Protein AF-A0A7D5S966-F1 (afdb_monomer_lite)

Foldseek 3Di:
DWDKDKDKDKAADPVCNQWIKIKMKIWIWDDPDPPDIDIDIDIDIDTSDDPDPDPDDDDD

Structure (mmCIF, N/CA/C/O backbone):
data_AF-A0A7D5S966-F1
#
_entry.id   AF-A0A7D5S966-F1
#
loop_
_atom_site.group_PDB
_atom_site.id
_atom_site.type_symbol
_atom_site.label_atom_id
_atom_site.label_alt_id
_atom_site.label_comp_id
_atom_site.label_asym_id
_atom_site.label_entity_id
_atom_site.label_seq_id
_atom_site.pdbx_PDB_ins_code
_atom_site.Cartn_x
_atom_site.Cartn_y
_atom_site.Cartn_z
_atom_site.occupancy
_atom_site.B_iso_or_equiv
_atom_site.auth_seq_id
_atom_site.auth_comp_id
_atom_site.auth_asym_id
_atom_site.auth_atom_id
_atom_site.pdbx_PDB_model_num
ATOM 1 N N . MET A 1 1 ? -11.743 -1.307 19.234 1.00 84.44 1 MET A N 1
ATOM 2 C CA . MET A 1 1 ? -11.808 -2.108 17.985 1.00 84.44 1 MET A CA 1
ATOM 3 C C . MET A 1 1 ? -10.555 -1.819 17.182 1.00 84.44 1 MET A C 1
ATOM 5 O O . MET A 1 1 ? -10.241 -0.648 17.015 1.00 84.44 1 MET A O 1
ATOM 9 N N . LEU A 1 2 ? -9.844 -2.860 16.753 1.00 91.50 2 LEU A N 1
ATOM 10 C CA . LEU A 1 2 ? -8.655 -2.765 15.905 1.00 91.50 2 LEU A CA 1
ATOM 11 C C . LEU A 1 2 ? -9.044 -3.181 14.481 1.00 91.50 2 LEU A C 1
ATOM 13 O O . LEU A 1 2 ? -9.624 -4.251 14.306 1.00 91.50 2 LEU A O 1
ATOM 17 N N . ARG A 1 3 ? -8.724 -2.354 13.484 1.00 94.94 3 ARG A N 1
ATOM 18 C CA . ARG A 1 3 ? -8.847 -2.682 12.059 1.00 94.94 3 ARG A CA 1
ATOM 19 C C . ARG A 1 3 ? -7.517 -2.400 11.377 1.00 94.94 3 ARG A C 1
ATOM 21 O O . ARG A 1 3 ? -6.951 -1.324 11.540 1.00 94.94 3 ARG A O 1
ATOM 28 N N . PHE A 1 4 ? -7.062 -3.364 10.591 1.00 94.00 4 PHE A N 1
ATOM 29 C CA . PHE A 1 4 ? -5.944 -3.204 9.678 1.00 94.00 4 PHE A CA 1
ATOM 30 C C . PHE A 1 4 ? -6.437 -3.501 8.265 1.00 94.00 4 PHE A C 1
ATOM 32 O O . PHE A 1 4 ? -7.102 -4.515 8.045 1.00 94.00 4 PHE A O 1
ATOM 39 N N . ALA A 1 5 ? -6.152 -2.608 7.326 1.00 94.12 5 ALA A N 1
ATOM 40 C CA . ALA A 1 5 ? -6.494 -2.785 5.925 1.00 94.12 5 ALA A CA 1
ATOM 41 C C . ALA A 1 5 ? -5.322 -2.356 5.046 1.00 94.12 5 ALA A C 1
ATOM 43 O O . ALA A 1 5 ? -4.567 -1.447 5.384 1.00 94.12 5 ALA A O 1
ATOM 44 N N . GLY A 1 6 ? -5.172 -3.028 3.912 1.00 94.75 6 GLY A N 1
ATOM 45 C CA . GLY A 1 6 ? -4.123 -2.734 2.953 1.00 94.75 6 GLY A CA 1
ATOM 46 C C . GLY A 1 6 ? -4.630 -2.897 1.531 1.00 94.75 6 GLY A C 1
ATOM 47 O O . GLY A 1 6 ? -5.475 -3.745 1.252 1.00 94.75 6 GLY A O 1
ATOM 48 N N . THR A 1 7 ? -4.117 -2.079 0.625 1.00 95.38 7 THR A N 1
ATOM 49 C CA . THR A 1 7 ? -4.340 -2.225 -0.813 1.00 95.38 7 THR A CA 1
ATOM 50 C C . THR A 1 7 ? -3.012 -2.041 -1.515 1.00 95.38 7 THR A C 1
ATOM 52 O O . THR A 1 7 ? -2.287 -1.098 -1.215 1.00 95.38 7 THR A O 1
ATOM 55 N N . VAL A 1 8 ? -2.693 -2.949 -2.431 1.00 94.81 8 VAL A N 1
ATOM 56 C CA . VAL A 1 8 ? -1.498 -2.880 -3.272 1.00 94.81 8 VAL A CA 1
ATOM 57 C C . VAL A 1 8 ? -1.955 -2.909 -4.718 1.00 94.81 8 VAL A C 1
ATOM 59 O O . VAL A 1 8 ? -2.816 -3.710 -5.081 1.00 94.81 8 VAL A O 1
ATOM 62 N N . TYR A 1 9 ? -1.390 -2.027 -5.529 1.00 92.12 9 TYR A N 1
ATOM 63 C CA . TYR A 1 9 ? -1.697 -1.909 -6.939 1.00 92.12 9 TYR A CA 1
ATOM 64 C C . TYR A 1 9 ? -0.422 -2.008 -7.767 1.00 92.12 9 TYR A C 1
ATOM 66 O O . TYR A 1 9 ? 0.553 -1.296 -7.519 1.00 92.12 9 TYR A O 1
ATOM 74 N N . TYR A 1 10 ? -0.456 -2.907 -8.747 1.00 89.75 10 TYR A N 1
ATOM 75 C CA . TYR A 1 10 ? 0.613 -3.131 -9.708 1.00 89.75 10 TYR A CA 1
ATOM 76 C C . TYR A 1 10 ? 0.178 -2.618 -11.079 1.00 89.75 10 TYR A C 1
ATOM 78 O O . TYR A 1 10 ? -0.861 -3.025 -11.598 1.00 89.75 10 TYR A O 1
ATOM 86 N N . GLN A 1 11 ? 0.973 -1.719 -11.651 1.00 86.94 11 GLN A N 1
ATOM 87 C CA . GLN A 1 11 ? 0.717 -1.070 -12.933 1.00 86.94 11 GLN A CA 1
ATOM 88 C C . GLN A 1 11 ? 1.871 -1.348 -13.895 1.00 86.94 11 GLN A C 1
ATOM 90 O O . GLN A 1 11 ? 2.812 -0.553 -13.949 1.00 86.94 11 GLN A O 1
ATOM 95 N N . PRO A 1 12 ? 1.826 -2.452 -14.654 1.00 86.94 12 PRO A N 1
ATOM 96 C CA . PRO A 1 12 ? 2.791 -2.687 -15.713 1.00 86.94 12 PRO A CA 1
ATOM 97 C C . PRO A 1 12 ? 2.429 -1.868 -16.954 1.00 86.94 12 PRO A C 1
ATOM 99 O O . PRO A 1 12 ? 1.251 -1.686 -17.283 1.00 86.94 12 PRO A O 1
ATOM 102 N N . ARG A 1 13 ? 3.432 -1.437 -17.715 1.00 82.75 13 ARG A N 1
ATOM 103 C CA . ARG A 1 13 ? 3.218 -1.024 -19.103 1.00 82.75 13 ARG A CA 1
ATOM 104 C C . ARG A 1 13 ? 3.151 -2.259 -19.991 1.00 82.75 13 ARG A C 1
ATOM 106 O O . ARG A 1 13 ? 4.118 -2.998 -20.120 1.00 82.75 13 ARG A O 1
ATOM 113 N N . LEU A 1 14 ? 2.019 -2.451 -20.670 1.00 81.75 14 LEU A N 1
ATOM 114 C CA . LEU A 1 14 ? 1.759 -3.630 -21.518 1.00 81.75 14 LEU A CA 1
ATOM 115 C C . LEU A 1 14 ? 2.820 -3.859 -22.611 1.00 81.75 14 LEU A C 1
ATOM 117 O O . LEU A 1 14 ? 3.045 -4.989 -23.034 1.00 81.75 14 LEU A O 1
ATOM 121 N N . ASN A 1 15 ? 3.486 -2.786 -23.041 1.00 81.62 15 ASN A N 1
ATOM 122 C CA . ASN A 1 15 ? 4.496 -2.813 -24.099 1.00 81.62 15 ASN A CA 1
ATOM 123 C C . ASN A 1 15 ? 5.934 -2.832 -23.545 1.00 81.62 15 ASN A C 1
ATOM 125 O O . ASN A 1 15 ? 6.886 -2.932 -24.314 1.00 81.62 15 ASN A O 1
ATOM 129 N N . GLN A 1 16 ? 6.096 -2.694 -22.225 1.00 80.50 16 GLN A N 1
ATOM 130 C CA . GLN A 1 16 ? 7.367 -2.585 -21.510 1.00 80.50 16 GLN A CA 1
ATOM 131 C C . GLN A 1 16 ? 7.185 -3.204 -20.116 1.00 80.50 16 G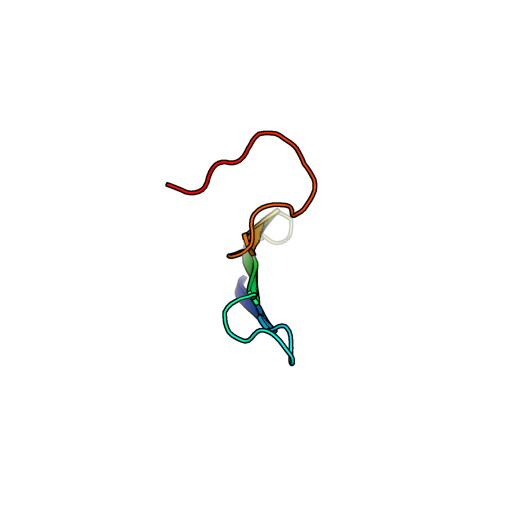LN A C 1
ATOM 133 O O . GLN A 1 16 ? 6.973 -2.502 -19.138 1.00 80.50 16 GLN A O 1
ATOM 138 N N . TRP A 1 17 ? 7.238 -4.535 -20.017 1.00 73.94 17 TRP A N 1
ATOM 139 C CA . TRP A 1 17 ? 7.019 -5.260 -18.752 1.00 73.94 17 TRP A CA 1
ATOM 140 C C . TRP A 1 17 ? 8.050 -4.926 -17.656 1.00 73.94 17 TRP A C 1
ATOM 142 O O . TRP A 1 17 ? 7.762 -5.096 -16.477 1.00 73.94 17 TRP A O 1
ATOM 152 N N . MET A 1 18 ? 9.218 -4.424 -18.070 1.00 74.69 18 MET A N 1
ATOM 153 C CA . MET A 1 18 ? 10.301 -3.873 -17.237 1.00 74.69 18 MET A CA 1
ATOM 154 C C . MET A 1 18 ? 10.100 -2.377 -16.907 1.00 74.69 18 MET A C 1
ATOM 156 O O . MET A 1 18 ? 11.039 -1.687 -16.536 1.00 74.69 18 MET A O 1
ATOM 160 N N . ASP A 1 19 ? 8.920 -1.828 -17.191 1.00 82.06 19 ASP A N 1
ATOM 161 C CA . ASP A 1 19 ? 8.522 -0.475 -16.819 1.00 82.06 19 ASP A CA 1
ATOM 162 C C . ASP A 1 19 ? 7.197 -0.590 -16.062 1.00 82.06 19 ASP A C 1
ATOM 164 O O . ASP A 1 19 ? 6.109 -0.710 -16.646 1.00 82.06 19 ASP A O 1
ATOM 168 N N . TYR A 1 20 ? 7.309 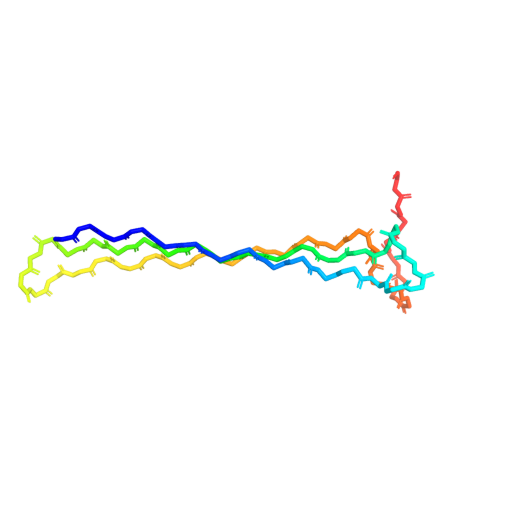-0.654 -14.737 1.00 83.81 20 TYR A N 1
ATOM 169 C CA . TYR A 1 20 ? 6.169 -0.815 -13.854 1.00 83.81 20 TYR A CA 1
ATOM 170 C C . TYR A 1 20 ? 6.208 0.138 -12.664 1.00 83.81 20 TYR A C 1
ATOM 172 O O . TYR A 1 20 ? 7.258 0.518 -12.143 1.00 83.81 20 TYR A O 1
ATOM 180 N N . ARG A 1 21 ? 5.008 0.430 -12.161 1.00 87.50 21 ARG A N 1
ATOM 181 C CA . ARG A 1 21 ? 4.796 1.115 -10.888 1.00 87.50 21 ARG A CA 1
ATOM 182 C C . ARG A 1 21 ? 4.090 0.190 -9.909 1.00 87.50 21 ARG A C 1
ATOM 184 O O . ARG A 1 21 ? 3.080 -0.432 -10.242 1.00 87.50 21 ARG A O 1
ATOM 191 N N . ILE A 1 22 ? 4.594 0.131 -8.682 1.00 90.75 22 ILE A N 1
ATOM 192 C CA . ILE A 1 22 ? 3.905 -0.487 -7.550 1.00 90.75 22 ILE A CA 1
ATOM 193 C C . ILE A 1 22 ? 3.505 0.631 -6.599 1.00 90.75 22 ILE A C 1
ATOM 195 O O . ILE A 1 22 ? 4.306 1.487 -6.238 1.00 90.75 22 ILE A O 1
ATOM 199 N N . SER A 1 23 ? 2.257 0.627 -6.164 1.00 93.06 23 SER A N 1
ATOM 200 C CA . SER A 1 23 ? 1.789 1.529 -5.119 1.00 93.06 23 SER A CA 1
ATOM 201 C C . SER A 1 23 ? 1.035 0.744 -4.071 1.00 93.06 23 SER A C 1
ATOM 203 O O . SER A 1 23 ? 0.465 -0.310 -4.353 1.00 93.06 23 SER A O 1
ATOM 205 N N . GLY A 1 24 ? 1.017 1.253 -2.851 1.00 94.75 24 GLY A N 1
ATOM 206 C CA . GLY A 1 24 ? 0.196 0.668 -1.820 1.00 94.75 24 GLY A CA 1
ATOM 207 C C . GLY A 1 24 ? -0.207 1.660 -0.757 1.00 94.75 24 GLY A C 1
ATOM 208 O O . GLY A 1 24 ? 0.386 2.723 -0.580 1.00 94.75 24 GLY A O 1
ATOM 209 N N . GLN A 1 25 ? -1.262 1.284 -0.056 1.00 96.81 25 GLN A N 1
ATOM 210 C CA . GLN A 1 25 ? -1.821 2.022 1.053 1.00 96.81 25 GLN A CA 1
ATOM 211 C C . GLN A 1 25 ? -2.056 1.056 2.200 1.00 96.81 25 GLN A C 1
ATOM 213 O O . GLN A 1 25 ? -2.602 -0.029 2.000 1.00 96.81 25 GLN A O 1
ATOM 218 N N . THR A 1 26 ? -1.658 1.459 3.397 1.00 97.06 26 THR A N 1
ATOM 219 C CA . THR A 1 26 ? -1.949 0.756 4.640 1.00 97.06 26 THR A CA 1
ATOM 220 C C . THR A 1 26 ? -2.745 1.670 5.559 1.00 97.06 26 THR A C 1
ATOM 222 O O . THR A 1 26 ? -2.497 2.873 5.645 1.00 97.06 26 THR A O 1
ATOM 225 N N . GLU A 1 27 ? -3.737 1.094 6.222 1.00 96.88 27 GLU A N 1
ATOM 226 C CA . GLU A 1 27 ? -4.616 1.763 7.170 1.00 96.88 27 GLU A CA 1
ATOM 227 C C . GLU A 1 27 ? -4.632 0.9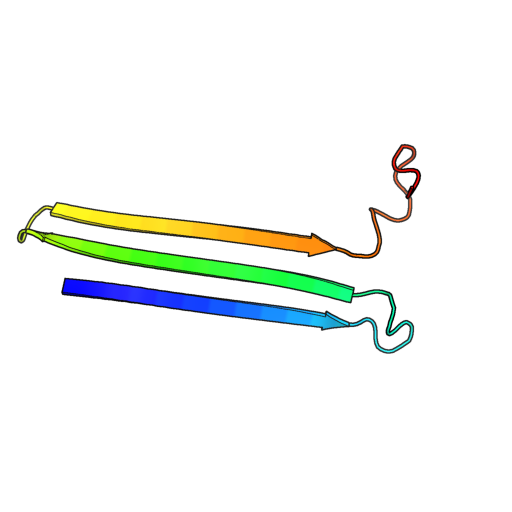70 8.473 1.00 96.88 27 GLU A C 1
ATOM 229 O O . GLU A 1 27 ? -4.923 -0.229 8.485 1.00 96.88 27 GLU A O 1
ATOM 234 N N . LEU A 1 28 ? -4.348 1.653 9.575 1.00 96.50 28 LEU A N 1
ATOM 235 C CA . LEU A 1 28 ? -4.466 1.146 10.931 1.00 96.50 28 LEU A CA 1
ATOM 236 C C . LEU A 1 28 ? -5.467 2.017 11.684 1.00 96.50 28 LEU A C 1
ATOM 238 O O . LEU A 1 28 ? -5.261 3.218 11.834 1.00 96.50 28 LEU A O 1
AT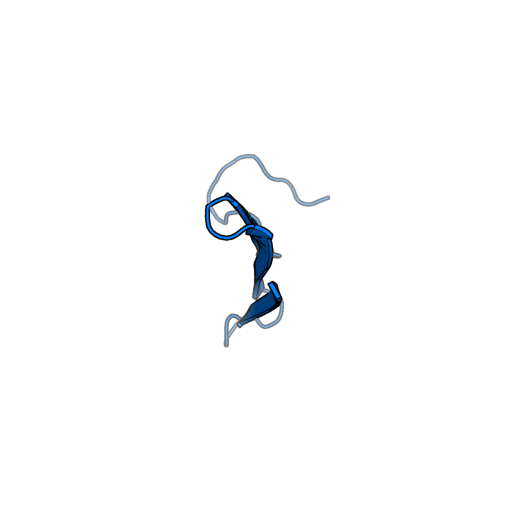OM 242 N N . GLN A 1 29 ? -6.530 1.405 12.191 1.00 96.44 29 GLN A N 1
ATOM 243 C CA . GLN A 1 29 ? -7.535 2.074 13.005 1.00 96.44 29 GLN A CA 1
ATOM 244 C C . GLN A 1 29 ? -7.633 1.401 14.372 1.00 96.44 29 GLN A C 1
ATOM 246 O O . GLN A 1 29 ? -7.825 0.187 14.483 1.00 96.44 29 GLN A O 1
ATOM 251 N N . LEU A 1 30 ? -7.526 2.209 15.419 1.00 96.56 30 LEU A N 1
ATOM 252 C CA . LEU A 1 30 ? -7.563 1.807 16.816 1.00 96.56 30 LEU A CA 1
ATOM 253 C C . LEU A 1 30 ? -8.603 2.650 17.554 1.00 96.56 30 LEU A C 1
ATOM 255 O O . LEU A 1 30 ? -8.363 3.805 17.893 1.00 96.56 30 LEU A O 1
ATOM 259 N N . ASN A 1 31 ? -9.756 2.055 17.853 1.00 95.31 31 ASN A N 1
ATOM 260 C CA . ASN A 1 31 ? -10.757 2.672 18.726 1.00 95.31 31 ASN A CA 1
ATOM 261 C C . ASN A 1 31 ? -10.417 2.329 20.179 1.00 95.31 31 ASN A C 1
ATOM 263 O O . ASN A 1 31 ? -10.610 1.177 20.589 1.00 95.31 31 ASN A O 1
ATOM 267 N N . LEU A 1 32 ? -9.900 3.319 20.913 1.00 92.69 32 LEU A N 1
ATOM 268 C CA . LEU A 1 32 ? -9.404 3.207 22.289 1.00 92.69 32 LEU A CA 1
ATOM 269 C C . LEU A 1 32 ? -10.500 3.518 23.318 1.00 92.69 32 LEU A C 1
ATOM 271 O O . LEU A 1 32 ? -10.557 2.891 24.372 1.00 92.69 32 LEU A O 1
ATOM 275 N N . SER A 1 33 ? -11.406 4.447 23.003 1.00 95.06 33 SER A N 1
ATOM 276 C CA . SER A 1 33 ? -12.601 4.731 23.803 1.00 95.06 33 SER A CA 1
ATOM 277 C C . SER A 1 33 ? -13.771 5.168 22.914 1.00 95.06 33 SER A C 1
ATOM 279 O O . SER A 1 33 ? -13.632 5.296 21.699 1.00 95.06 33 SER A O 1
ATOM 281 N N . LYS A 1 34 ? -14.937 5.431 23.518 1.00 92.25 34 LYS A N 1
ATOM 282 C CA . LYS A 1 34 ? -16.135 5.933 22.816 1.00 92.25 34 LYS A CA 1
ATOM 283 C C . LYS A 1 34 ? -15.930 7.316 22.180 1.00 92.25 34 LYS A C 1
ATOM 285 O O . LYS A 1 34 ? -16.699 7.700 21.308 1.00 92.25 34 LYS A O 1
ATOM 290 N N . HIS A 1 35 ? -14.918 8.051 22.639 1.00 95.75 35 HIS A N 1
ATOM 291 C CA . HIS A 1 35 ? -14.621 9.420 22.217 1.00 95.75 35 HIS A CA 1
ATOM 292 C C . HIS A 1 35 ? -13.203 9.576 21.659 1.00 95.75 35 HIS A C 1
ATOM 294 O O . HIS A 1 35 ? -12.814 10.682 21.301 1.00 95.75 35 HIS A O 1
ATOM 300 N N . PHE A 1 36 ? -12.417 8.495 21.609 1.00 95.81 36 PHE A N 1
ATOM 301 C CA . PHE A 1 36 ? -11.030 8.549 21.170 1.00 95.81 36 PHE A CA 1
ATOM 302 C C . PHE A 1 36 ? -10.685 7.376 20.254 1.00 95.81 36 PHE A C 1
ATOM 304 O O . PHE A 1 36 ? -10.737 6.205 20.650 1.00 95.81 36 PHE A O 1
ATOM 311 N N . SER A 1 37 ? -10.291 7.721 19.032 1.00 96.19 37 SER A N 1
ATOM 312 C CA . SER A 1 37 ? -9.802 6.800 18.014 1.00 96.19 37 SER A CA 1
ATOM 313 C C . SER A 1 37 ? -8.521 7.338 17.395 1.00 96.19 37 SER A C 1
ATOM 315 O O . SER A 1 37 ? -8.413 8.532 17.122 1.00 96.19 37 SER A O 1
ATOM 317 N N . LEU A 1 38 ? -7.581 6.437 17.136 1.00 96.00 38 LEU A N 1
ATOM 318 C CA . LEU A 1 38 ? -6.388 6.690 16.345 1.00 96.00 38 LEU A CA 1
ATOM 319 C C . LEU A 1 38 ? -6.580 6.070 14.960 1.00 96.00 38 LEU A C 1
ATOM 321 O O . LEU A 1 38 ? -6.897 4.886 14.852 1.00 96.00 38 LEU A O 1
ATOM 325 N N . GLU A 1 39 ? -6.355 6.861 13.918 1.00 96.38 39 GLU A N 1
ATOM 326 C CA . GLU A 1 39 ? -6.298 6.395 12.537 1.00 96.38 39 GLU A CA 1
ATOM 327 C C . GLU A 1 39 ? -4.946 6.784 11.943 1.00 96.38 39 GLU A C 1
ATOM 329 O O . GLU A 1 39 ? -4.544 7.946 11.981 1.00 96.38 39 GLU A O 1
A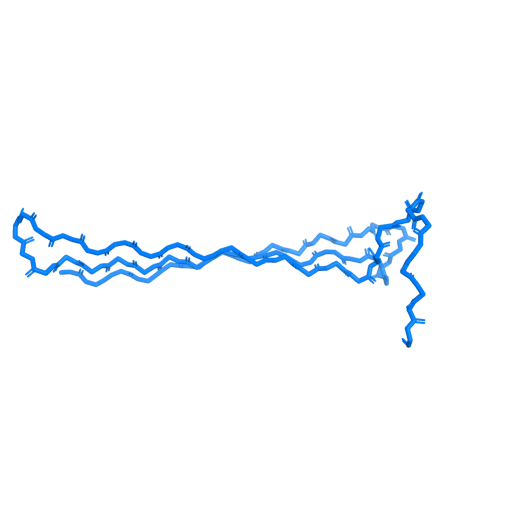TOM 334 N N . GLN A 1 40 ? -4.233 5.798 11.413 1.00 96.44 40 GLN A N 1
ATOM 335 C CA . GLN A 1 40 ? -2.974 5.982 10.716 1.00 96.44 40 GLN A CA 1
ATOM 336 C C . GLN A 1 40 ? -3.121 5.450 9.297 1.00 96.44 40 GLN A C 1
ATOM 338 O O . GLN A 1 40 ? -3.452 4.283 9.090 1.00 96.44 40 GLN A O 1
ATOM 343 N N . LYS A 1 41 ? -2.831 6.311 8.324 1.00 97.06 41 LYS A N 1
ATOM 344 C CA . LYS A 1 41 ? -2.870 5.993 6.902 1.00 97.06 41 LYS A CA 1
ATOM 345 C C . LYS A 1 41 ? -1.506 6.269 6.289 1.00 97.06 41 LYS A C 1
ATOM 347 O O . LYS A 1 41 ? -0.970 7.366 6.432 1.00 97.06 41 LYS A O 1
ATOM 352 N N . THR A 1 42 ? -0.929 5.277 5.627 1.00 96.25 42 THR A N 1
ATOM 353 C CA . THR A 1 42 ? 0.382 5.389 4.986 1.00 96.25 42 THR A CA 1
ATOM 354 C C . THR A 1 42 ? 0.269 4.971 3.533 1.00 96.25 42 THR A C 1
ATOM 356 O O . THR A 1 42 ? -0.217 3.885 3.234 1.00 96.25 42 THR A O 1
ATOM 359 N N . THR A 1 43 ? 0.737 5.833 2.634 1.00 95.31 43 THR A N 1
ATOM 360 C CA . THR A 1 43 ? 0.779 5.569 1.194 1.00 95.31 43 THR A CA 1
ATOM 361 C C . THR A 1 43 ? 2.229 5.516 0.747 1.00 95.31 43 THR A C 1
ATOM 363 O O . THR A 1 43 ? 3.027 6.375 1.119 1.00 95.31 43 THR A O 1
ATOM 366 N N . TRP A 1 44 ? 2.567 4.517 -0.056 1.00 92.94 44 TRP A N 1
ATOM 367 C CA . TRP A 1 44 ? 3.891 4.343 -0.636 1.00 92.94 44 TRP A CA 1
ATOM 368 C C . TRP A 1 44 ? 3.769 4.095 -2.137 1.00 92.94 44 TRP A C 1
ATOM 370 O O . TRP A 1 44 ? 2.804 3.499 -2.616 1.00 92.94 44 TRP A O 1
ATOM 380 N N . ILE A 1 45 ? 4.741 4.607 -2.885 1.00 90.69 45 ILE A N 1
ATOM 381 C CA . ILE A 1 45 ? 4.803 4.496 -4.340 1.00 90.69 45 ILE A CA 1
ATOM 382 C C . ILE A 1 45 ? 6.247 4.178 -4.706 1.00 90.69 45 ILE A C 1
ATOM 384 O O . ILE A 1 45 ? 7.168 4.868 -4.271 1.00 90.69 45 ILE A O 1
ATOM 388 N N . PHE A 1 46 ? 6.419 3.135 -5.502 1.00 87.06 46 PHE A N 1
ATOM 389 C CA . PHE A 1 46 ? 7.670 2.720 -6.104 1.00 87.06 46 PHE A CA 1
ATOM 390 C C . PHE A 1 46 ? 7.496 2.710 -7.622 1.00 87.06 46 PHE A C 1
ATOM 392 O O . PHE A 1 46 ? 6.542 2.124 -8.135 1.00 87.06 46 PHE A O 1
ATOM 399 N N . ASP A 1 47 ? 8.407 3.367 -8.326 1.00 84.25 47 ASP A N 1
ATOM 400 C CA . ASP A 1 47 ? 8.424 3.430 -9.784 1.00 84.25 47 ASP A CA 1
ATOM 401 C C . ASP A 1 47 ? 9.795 2.961 -10.261 1.00 84.25 47 ASP A C 1
ATOM 403 O O . ASP A 1 47 ? 10.809 3.516 -9.827 1.00 84.25 47 ASP A O 1
ATOM 407 N N . GLU A 1 48 ? 9.828 1.910 -11.081 1.00 75.00 48 GLU A N 1
ATOM 408 C CA . GLU A 1 48 ? 11.083 1.377 -11.617 1.00 75.00 48 GLU A CA 1
ATOM 409 C C . GLU A 1 48 ? 11.685 2.350 -12.632 1.00 75.00 48 GLU A C 1
ATOM 411 O O . GLU A 1 48 ? 12.895 2.594 -12.628 1.00 75.00 48 GLU A O 1
ATOM 416 N N . THR A 1 49 ? 10.841 2.979 -13.454 1.00 67.31 49 THR A N 1
ATOM 417 C CA . THR A 1 49 ? 11.299 4.037 -14.342 1.00 67.31 49 THR A CA 1
ATOM 418 C C . THR A 1 49 ? 11.229 5.363 -13.600 1.00 67.31 49 THR A C 1
ATOM 420 O O . THR A 1 49 ? 10.185 5.986 -13.404 1.00 67.31 49 THR A O 1
ATOM 423 N N . GLY A 1 50 ? 12.392 5.830 -13.139 1.00 62.91 50 GLY A N 1
ATOM 424 C CA . GLY A 1 50 ? 12.534 7.218 -12.707 1.00 62.91 50 GLY A CA 1
ATOM 425 C C . GLY A 1 50 ? 11.965 8.165 -13.772 1.00 62.91 50 GLY A C 1
ATOM 426 O O . GLY A 1 50 ? 11.958 7.835 -14.954 1.00 62.91 50 GLY A O 1
ATOM 427 N N . PHE A 1 51 ? 11.466 9.333 -13.359 1.00 59.81 51 PHE A N 1
ATOM 428 C CA . PHE A 1 51 ? 10.759 10.280 -14.231 1.00 59.81 51 PHE A CA 1
ATOM 429 C C . PHE A 1 51 ? 11.446 10.483 -15.597 1.00 59.81 51 PHE A C 1
ATOM 431 O O . PHE A 1 51 ? 12.414 11.237 -15.716 1.00 59.81 51 PHE A O 1
ATOM 438 N N . ILE A 1 5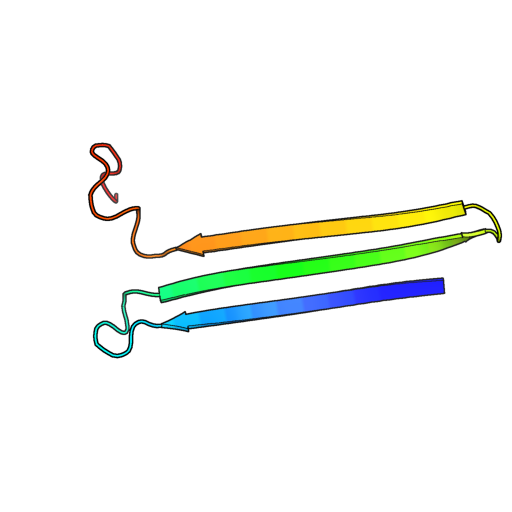2 ? 10.922 9.829 -16.639 1.00 58.00 52 ILE A N 1
ATOM 439 C CA . ILE A 1 52 ? 11.411 9.976 -18.012 1.00 58.00 52 ILE A CA 1
ATOM 440 C C . ILE A 1 52 ? 11.136 11.424 -18.440 1.00 58.00 52 ILE A C 1
ATOM 442 O O . ILE A 1 52 ? 9.982 11.840 -18.527 1.00 58.00 52 ILE A O 1
ATOM 446 N N . GLY A 1 53 ? 12.196 12.203 -18.674 1.00 53.84 53 GLY A N 1
ATOM 447 C CA . GLY A 1 53 ? 12.108 13.601 -19.120 1.00 53.84 53 GLY A CA 1
ATOM 448 C C . GLY A 1 53 ? 12.405 14.671 -18.062 1.00 53.84 53 GLY A C 1
ATOM 449 O O . GLY A 1 53 ? 12.358 15.851 -18.399 1.00 53.84 53 GLY A O 1
ATOM 450 N N . ILE A 1 54 ? 12.755 14.303 -16.821 1.00 54.16 54 ILE A N 1
ATOM 451 C CA . ILE A 1 54 ? 13.292 15.259 -15.834 1.00 54.16 54 ILE A CA 1
ATOM 452 C C . ILE A 1 54 ? 14.822 15.107 -15.777 1.00 54.16 54 ILE A C 1
ATOM 454 O O . ILE A 1 54 ? 15.310 14.054 -15.359 1.00 54.16 54 ILE A O 1
ATOM 458 N N . PRO A 1 55 ? 15.605 16.129 -16.173 1.00 47.25 55 PRO A N 1
ATOM 459 C CA . PRO A 1 55 ? 17.058 16.086 -16.044 1.00 47.25 55 PRO A CA 1
ATOM 460 C C . PRO A 1 55 ? 17.443 15.952 -14.563 1.00 47.25 55 PRO A C 1
ATOM 462 O O . PRO A 1 55 ? 17.097 16.821 -13.765 1.00 47.25 55 PRO A O 1
ATOM 465 N N . GLY A 1 56 ? 18.148 14.879 -14.183 1.00 55.28 56 GLY A N 1
ATOM 466 C CA . GLY A 1 56 ? 18.767 14.779 -12.851 1.00 55.28 56 GLY A CA 1
ATOM 467 C C . GLY A 1 56 ? 18.650 13.454 -12.094 1.00 55.28 56 GLY A C 1
ATOM 468 O O . GLY A 1 56 ? 19.120 13.395 -10.961 1.00 55.28 56 GLY A O 1
ATOM 469 N N . LYS A 1 57 ? 18.075 12.386 -12.660 1.00 50.03 57 LYS A N 1
ATOM 470 C CA . LYS A 1 57 ? 18.164 11.051 -12.041 1.00 50.03 57 LYS A CA 1
ATOM 471 C C . LYS A 1 57 ? 18.838 10.043 -12.963 1.00 50.03 57 LYS A C 1
ATOM 473 O O . LYS A 1 57 ? 18.191 9.313 -13.700 1.00 50.03 57 LYS A O 1
ATOM 478 N N . THR A 1 58 ? 20.164 10.032 -12.891 1.00 44.53 58 THR A N 1
ATOM 479 C CA . THR A 1 58 ? 21.022 8.922 -13.303 1.00 44.53 58 THR A CA 1
ATOM 480 C C . THR A 1 58 ? 20.709 7.727 -12.401 1.00 44.53 58 THR A C 1
ATOM 482 O O . THR A 1 58 ? 20.949 7.774 -11.195 1.00 44.53 58 THR A O 1
ATOM 485 N N . THR A 1 59 ? 20.122 6.680 -12.969 1.00 48.66 59 THR A N 1
ATOM 486 C CA . THR A 1 59 ? 20.091 5.332 -12.391 1.00 48.66 59 THR A CA 1
ATOM 487 C C . THR A 1 59 ? 21.528 4.851 -12.187 1.00 48.66 59 THR A C 1
ATOM 489 O O . THR A 1 59 ? 22.317 4.885 -13.133 1.00 48.66 59 THR A O 1
ATOM 492 N N . GLY A 1 60 ? 21.864 4.485 -10.948 1.00 39.56 60 GLY A N 1
ATOM 493 C CA . GLY A 1 60 ? 23.063 3.710 -10.614 1.00 39.56 60 GLY A CA 1
ATOM 494 C C . GLY A 1 60 ? 22.817 2.217 -10.755 1.00 39.56 60 GLY A C 1
ATOM 495 O O . GLY A 1 60 ? 21.627 1.831 -10.811 1.00 39.56 60 GLY A O 1
#

Sequence (60 aa):
MLRFAGTVYYQPRLNQWMDYRISGQTELQLNLSKHFSLEQKTTWIFDETGFIGIPGKTTG

pLDDT: mean 83.31, std 16.38, range [39.56, 97.06]

Radius of gyration: 17.68 Å; chains: 1; bounding box: 39×21×48 Å

Secondary structure (DSSP, 8-state):
-EEEEEEEEEEEETTEEEEEEEEEEEEEEEEEETTEEEEEEEEEEEESS--TT-TT----